Protein AF-A0A3D5QZ84-F1 (afdb_monomer)

Solvent-accessible surface area (backbone atoms only — not comparable to full-atom values): 8952 Å² total; per-residue (Å²): 126,78,74,54,69,52,50,57,98,54,28,56,63,54,51,15,47,42,41,62,77,47,54,49,53,37,82,84,25,48,63,51,54,49,54,58,55,67,47,47,63,45,38,53,55,27,50,75,31,89,92,36,26,69,57,26,51,40,32,50,48,17,46,51,39,45,54,52,45,54,54,50,35,67,56,32,58,76,78,48,43,64,30,46,62,70,33,23,50,59,48,49,51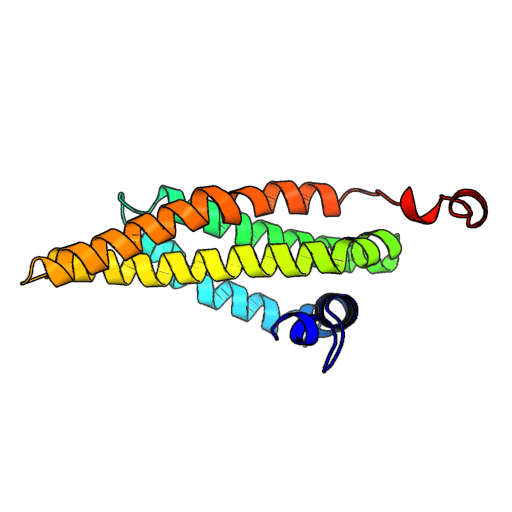,38,47,48,38,17,53,52,27,45,52,29,43,46,50,24,54,54,20,56,57,48,43,78,68,44,89,44,73,68,50,34,52,51,22,52,51,43,39,52,52,26,51,50,46,27,67,70,51,17,51,48,28,41,65,56,50,59,59,50,73,42,97,64,55,65,82,76,70,55,55,74,73,80,70,70,124

Foldseek 3Di:
DCPCVCPPPHHLLRVLCCCQVPVCCPPNNVVVVVLLVVLCVLLVLLCVPPLRVVLSVLLNLLSVLLVVLSVLQVVCCVPPVVLCSVCSSVSVQSNVLSVVLSVLSNLLSVLVVQCVVPPDPVSVVVSVVSNVVSVCSSVPPSNCSNVSSVVSSDSDDVVVVDDPVNPDD

Sequence (169 aa):
DQKINLIYEGTNGIQAMDLLGRKLGMKKGLYFMNLLGLTQAAVAEAKGNDSLKAEAAIVEGALNACAETAMAFAKMMKTTPFVPLIGAADFLNCLSDALVGWLHIWMANAAVKGLASAASDKDKAFYSGKIEGARFFINRIAGLVPAKLENLKKDEQSAMNISEEAFAV

pLDDT: mean 96.38, std 3.64, range [63.28, 98.88]

Structure (mmCIF, N/CA/C/O backbone):
data_AF-A0A3D5QZ84-F1
#
_entry.id   AF-A0A3D5QZ84-F1
#
loop_
_atom_site.group_PDB
_atom_site.id
_atom_site.type_symbol
_atom_site.label_atom_id
_atom_site.label_alt_id
_atom_site.label_comp_id
_atom_site.label_asym_id
_atom_site.label_entity_id
_atom_site.label_seq_id
_atom_site.pdbx_PDB_ins_code
_atom_site.Cartn_x
_atom_site.Cartn_y
_atom_site.Cartn_z
_atom_site.occupancy
_atom_site.B_iso_or_equiv
_atom_site.auth_seq_id
_atom_site.auth_comp_id
_atom_site.auth_asym_id
_atom_site.auth_atom_id
_atom_site.pdbx_PDB_model_num
ATOM 1 N N . ASP A 1 1 ? -18.864 13.041 -16.333 1.00 87.62 1 ASP A N 1
ATOM 2 C CA . ASP A 1 1 ? -18.250 14.012 -15.399 1.00 87.62 1 ASP A CA 1
ATOM 3 C C . ASP A 1 1 ? -16.874 13.582 -14.903 1.00 87.62 1 ASP A C 1
ATOM 5 O O . ASP A 1 1 ? -15.909 1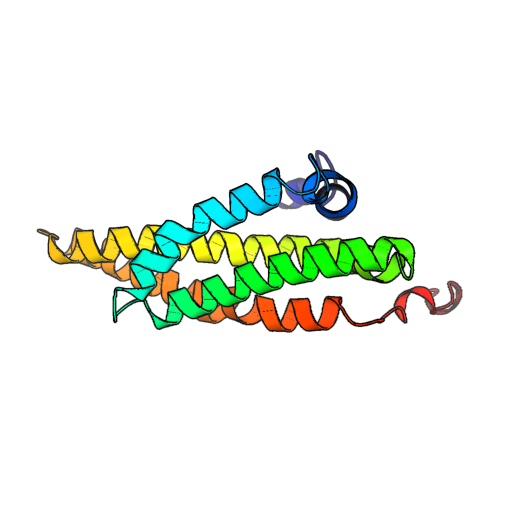4.234 -15.254 1.00 87.62 1 ASP A O 1
ATOM 9 N N . GLN A 1 2 ? -16.716 12.457 -14.191 1.00 94.25 2 GLN A N 1
ATOM 10 C CA . GLN A 1 2 ? -15.424 12.098 -13.559 1.00 94.25 2 GLN A CA 1
ATOM 11 C C . GLN A 1 2 ? -14.308 11.611 -14.511 1.00 94.25 2 GLN A C 1
ATOM 13 O O . GLN A 1 2 ? -13.156 11.502 -14.100 1.00 94.25 2 GLN A O 1
ATOM 18 N N . LYS A 1 3 ? -14.605 11.316 -15.787 1.00 91.50 3 LYS A N 1
ATOM 19 C CA . LYS A 1 3 ? -13.600 10.790 -16.734 1.00 91.50 3 LYS A CA 1
ATOM 20 C C . LYS A 1 3 ? -12.485 11.800 -17.039 1.00 91.50 3 LYS A C 1
ATOM 22 O O . LYS A 1 3 ? -11.356 11.384 -17.290 1.00 91.50 3 LYS A O 1
ATOM 27 N N . ILE A 1 4 ? -12.794 13.099 -16.987 1.00 94.25 4 ILE A N 1
ATOM 28 C CA . ILE A 1 4 ? -11.838 14.177 -17.273 1.00 94.25 4 ILE A CA 1
ATOM 29 C C . ILE A 1 4 ? -10.694 14.238 -16.250 1.00 94.25 4 ILE A C 1
ATOM 31 O O . ILE A 1 4 ? -9.581 14.611 -16.609 1.00 94.25 4 ILE A O 1
ATOM 35 N N . ASN A 1 5 ? -10.931 13.776 -15.015 1.00 93.31 5 ASN A N 1
ATOM 36 C CA . ASN A 1 5 ? -9.945 13.790 -13.929 1.00 93.31 5 ASN A CA 1
ATOM 37 C C . ASN A 1 5 ? -8.711 12.923 -14.217 1.00 93.31 5 ASN A C 1
ATOM 39 O O . ASN A 1 5 ? -7.690 13.090 -13.566 1.00 93.31 5 ASN A O 1
ATOM 43 N N . LEU A 1 6 ? -8.803 11.985 -15.167 1.00 92.81 6 LEU A N 1
ATOM 44 C CA . LEU A 1 6 ? -7.687 11.115 -15.555 1.00 92.81 6 LEU A CA 1
ATOM 45 C C . LEU A 1 6 ? -6.790 11.739 -16.641 1.00 92.81 6 LEU A C 1
ATOM 47 O O . LEU A 1 6 ? -5.812 11.117 -17.062 1.00 92.81 6 LEU A O 1
ATOM 51 N N . ILE A 1 7 ? -7.173 12.911 -17.161 1.00 92.94 7 ILE A N 1
ATOM 52 C CA . ILE A 1 7 ? -6.579 13.547 -18.346 1.00 92.94 7 ILE A CA 1
ATOM 53 C C . ILE A 1 7 ? -6.111 14.972 -18.026 1.00 92.94 7 ILE A C 1
ATOM 55 O O . ILE A 1 7 ? -4.995 15.345 -18.386 1.00 92.94 7 ILE A O 1
ATOM 59 N N . TYR A 1 8 ? -6.967 15.768 -17.382 1.00 90.00 8 TYR A N 1
ATOM 60 C CA . TYR A 1 8 ? -6.698 17.172 -17.070 1.00 90.00 8 TYR A CA 1
ATOM 61 C C . TYR A 1 8 ? -5.668 17.317 -15.927 1.00 90.00 8 TYR A C 1
ATOM 63 O O . TYR A 1 8 ? -5.597 16.455 -15.059 1.00 90.00 8 TYR A O 1
ATOM 71 N N . GLU A 1 9 ? -4.850 18.380 -15.946 1.00 92.12 9 GLU A N 1
ATOM 72 C CA . GLU A 1 9 ? -3.698 18.617 -15.035 1.00 92.12 9 GLU A CA 1
ATOM 73 C C . GLU A 1 9 ? -2.604 17.529 -15.045 1.00 92.12 9 GLU A C 1
ATOM 75 O O . GLU A 1 9 ? -1.822 17.378 -14.103 1.00 92.12 9 GLU A O 1
ATOM 80 N N . GLY A 1 10 ? -2.511 16.793 -16.153 1.00 90.50 10 GLY A N 1
ATOM 81 C CA . GLY A 1 10 ? -1.533 15.731 -16.364 1.00 90.50 10 GLY A CA 1
ATOM 82 C C . GLY A 1 10 ? -2.183 14.360 -16.261 1.00 90.50 10 GLY A C 1
ATOM 83 O O . GLY A 1 10 ? -2.763 14.004 -15.238 1.00 90.50 10 GLY A O 1
ATOM 84 N N . THR A 1 11 ? -2.052 13.578 -17.333 1.00 96.38 11 THR A N 1
ATOM 85 C CA . THR A 1 11 ? -2.660 12.249 -17.431 1.00 96.38 11 THR A CA 1
ATOM 86 C C . THR A 1 11 ? -2.128 11.307 -16.354 1.00 96.38 11 THR A C 1
ATOM 88 O O . THR A 1 11 ? -1.013 11.485 -15.861 1.00 96.38 11 THR A O 1
ATOM 91 N N . ASN A 1 12 ? -2.868 10.240 -16.047 1.00 94.00 12 ASN A N 1
ATOM 92 C CA . ASN A 1 12 ? -2.411 9.209 -15.104 1.00 94.00 12 ASN A CA 1
ATOM 93 C C . ASN A 1 12 ? -0.980 8.715 -15.386 1.00 94.00 12 ASN A C 1
ATOM 95 O O . ASN A 1 12 ? -0.212 8.495 -14.453 1.00 94.00 12 ASN A O 1
ATOM 99 N N . GLY A 1 13 ? -0.612 8.569 -16.664 1.00 95.19 13 GLY A N 1
ATOM 100 C CA . GLY A 1 13 ? 0.742 8.182 -17.061 1.00 95.19 13 GLY A CA 1
ATOM 101 C C . GLY A 1 13 ? 1.786 9.227 -16.664 1.00 95.19 13 GLY A C 1
ATOM 102 O O . GLY A 1 13 ? 2.807 8.878 -16.082 1.00 95.19 13 GLY A O 1
ATOM 103 N N . ILE A 1 14 ? 1.509 10.514 -16.896 1.00 96.75 14 ILE A N 1
ATOM 104 C CA . ILE A 1 14 ? 2.400 11.609 -16.484 1.00 96.75 14 ILE A CA 1
ATOM 105 C C . ILE A 1 14 ? 2.527 11.677 -14.959 1.00 96.75 14 ILE A C 1
ATOM 107 O O . ILE A 1 14 ? 3.640 11.823 -14.458 1.00 96.75 14 ILE A O 1
ATOM 111 N N . GLN A 1 15 ? 1.431 11.508 -14.214 1.00 97.69 15 GLN A N 1
ATOM 112 C CA . GLN A 1 15 ? 1.474 11.473 -12.745 1.00 97.69 15 GLN A CA 1
ATOM 113 C C . GLN A 1 15 ? 2.311 10.292 -12.227 1.00 97.69 15 GLN A C 1
ATOM 115 O O . GLN A 1 15 ? 3.114 10.445 -11.306 1.00 97.69 15 GLN A O 1
ATOM 120 N N . ALA A 1 16 ? 2.170 9.117 -12.845 1.00 97.81 16 ALA A N 1
ATOM 121 C CA . ALA A 1 16 ? 2.950 7.934 -12.502 1.00 97.81 16 ALA A CA 1
ATOM 122 C C . ALA A 1 16 ? 4.447 8.112 -12.805 1.00 97.81 16 ALA A C 1
ATOM 124 O O . ALA A 1 16 ? 5.293 7.794 -11.967 1.00 97.81 16 ALA A O 1
ATOM 125 N N . MET A 1 17 ? 4.775 8.683 -13.969 1.00 96.88 17 MET A N 1
ATOM 126 C CA . MET A 1 17 ? 6.150 9.040 -14.327 1.00 96.88 17 MET A CA 1
ATOM 127 C C . MET A 1 17 ? 6.736 10.076 -13.373 1.00 96.88 17 MET A C 1
ATOM 129 O O . MET A 1 17 ? 7.905 9.978 -13.006 1.00 96.88 17 MET A O 1
ATOM 133 N N . ASP A 1 18 ? 5.939 11.053 -12.940 1.00 97.50 18 ASP A N 1
ATOM 134 C CA . ASP A 1 18 ? 6.379 12.057 -11.980 1.00 97.50 18 ASP A CA 1
ATOM 135 C C . ASP A 1 18 ? 6.698 11.444 -10.612 1.00 97.50 18 ASP A C 1
ATOM 137 O O . ASP A 1 18 ? 7.745 11.730 -10.020 1.00 97.50 18 ASP A O 1
ATOM 141 N N . LEU A 1 19 ? 5.823 10.561 -10.118 1.00 97.56 19 LEU A N 1
ATOM 142 C CA . LEU A 1 19 ? 6.064 9.810 -8.889 1.00 97.56 19 LEU A CA 1
ATOM 143 C C . LEU A 1 19 ? 7.401 9.065 -8.976 1.00 97.56 19 LEU A C 1
ATOM 145 O O . LEU A 1 19 ? 8.272 9.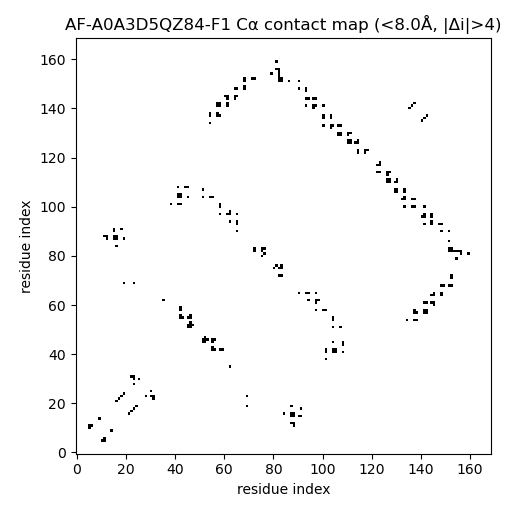266 -8.126 1.00 97.56 19 LEU A O 1
ATOM 149 N N . LEU A 1 20 ? 7.566 8.252 -10.021 1.00 95.94 20 LEU A N 1
ATOM 150 C CA . LEU A 1 20 ? 8.730 7.397 -10.217 1.00 95.94 20 LEU A CA 1
ATOM 151 C C . LEU A 1 20 ? 10.022 8.197 -10.434 1.00 95.94 20 LEU A C 1
ATOM 153 O O . LEU A 1 20 ? 11.004 8.012 -9.716 1.00 95.94 20 LEU A O 1
ATOM 157 N N . GLY A 1 21 ? 10.022 9.079 -11.433 1.00 93.12 21 GLY A N 1
ATOM 158 C CA . GLY A 1 21 ? 11.213 9.771 -11.920 1.00 93.12 21 GLY A CA 1
ATOM 159 C C . GLY A 1 21 ? 11.616 10.980 -11.081 1.00 93.12 21 GLY A C 1
ATOM 160 O O . GLY A 1 21 ? 12.785 11.367 -11.095 1.00 93.12 21 GLY A O 1
ATOM 161 N N . ARG A 1 22 ? 10.678 11.575 -10.330 1.00 95.25 22 ARG A N 1
ATOM 162 C CA . ARG A 1 22 ? 10.942 12.770 -9.520 1.00 95.25 22 ARG A CA 1
ATOM 163 C C . ARG A 1 22 ? 10.693 12.528 -8.039 1.00 95.25 22 ARG A C 1
ATOM 165 O O . ARG A 1 22 ? 11.629 12.695 -7.262 1.00 95.25 22 ARG A O 1
ATOM 172 N N . LYS A 1 23 ? 9.477 12.155 -7.621 1.00 97.38 23 LYS A N 1
ATOM 173 C CA . LYS A 1 23 ? 9.066 12.200 -6.199 1.00 97.38 23 LYS A CA 1
ATOM 174 C C . LYS A 1 23 ? 9.770 11.170 -5.319 1.00 97.38 23 LYS A C 1
ATOM 176 O O . LYS A 1 23 ? 10.247 11.545 -4.249 1.00 97.38 23 LYS A O 1
ATOM 181 N N . LEU A 1 24 ? 9.891 9.917 -5.765 1.00 96.62 24 LEU A N 1
ATOM 182 C CA . LEU A 1 24 ? 10.540 8.853 -4.983 1.00 96.62 24 LEU A CA 1
ATOM 183 C C . LEU A 1 24 ? 12.019 9.154 -4.694 1.00 96.62 24 LEU A C 1
ATOM 185 O O . LEU A 1 24 ? 12.519 8.815 -3.627 1.00 96.62 24 LEU A O 1
ATOM 189 N N . GLY A 1 25 ? 12.720 9.825 -5.613 1.00 95.19 25 GLY A N 1
ATOM 190 C CA . GLY A 1 25 ? 14.134 10.185 -5.456 1.00 95.19 25 GLY A CA 1
ATOM 191 C C . GLY A 1 25 ? 14.392 11.491 -4.692 1.00 95.19 25 GLY A C 1
ATOM 192 O O . GLY A 1 25 ? 15.543 11.783 -4.343 1.00 95.19 25 GLY A O 1
ATOM 193 N N . MET A 1 26 ? 13.359 12.299 -4.414 1.00 97.12 26 MET A N 1
ATOM 194 C CA . MET A 1 26 ? 13.531 13.618 -3.792 1.00 97.12 26 MET A CA 1
ATOM 195 C C . MET A 1 26 ? 14.233 13.514 -2.441 1.00 97.12 26 MET A C 1
ATOM 197 O O . MET A 1 26 ? 13.896 12.679 -1.604 1.00 97.12 26 MET A O 1
ATOM 201 N N . LYS A 1 27 ? 15.218 14.397 -2.220 1.00 97.12 27 LYS A N 1
ATOM 202 C CA . LYS A 1 27 ? 16.032 14.421 -0.992 1.00 97.12 27 LYS A CA 1
ATOM 203 C C . LYS A 1 27 ? 16.590 13.033 -0.638 1.00 97.12 27 LYS A C 1
ATOM 205 O O . LYS A 1 27 ? 16.592 12.647 0.525 1.00 97.12 27 LYS A O 1
ATOM 210 N N . LYS A 1 28 ? 17.067 12.292 -1.648 1.00 93.88 28 LYS A N 1
ATOM 211 C CA . LYS A 1 28 ? 17.600 10.925 -1.502 1.00 93.88 28 LYS A CA 1
ATOM 212 C C . LYS A 1 28 ? 16.573 9.947 -0.900 1.00 93.88 28 LYS A C 1
ATOM 214 O O . LYS A 1 28 ? 16.936 9.089 -0.106 1.00 93.88 28 LYS A O 1
ATOM 219 N N . GLY A 1 29 ? 15.294 10.106 -1.248 1.00 95.69 29 GLY A N 1
ATOM 220 C CA . GLY A 1 29 ? 14.195 9.253 -0.778 1.00 95.69 29 GLY A CA 1
ATOM 221 C C . GLY A 1 29 ? 13.610 9.626 0.583 1.00 95.69 29 GLY A C 1
ATOM 222 O O . GLY A 1 29 ? 12.663 8.980 1.029 1.00 95.69 29 GLY A O 1
ATOM 223 N N . LEU A 1 30 ? 14.113 10.684 1.232 1.00 97.25 30 LEU A N 1
ATOM 224 C CA . LEU A 1 30 ? 13.699 11.075 2.583 1.00 97.25 30 LEU A CA 1
ATOM 225 C C . LEU A 1 30 ? 12.179 11.226 2.727 1.00 97.25 30 LEU A C 1
ATOM 227 O O . LEU A 1 30 ? 11.605 10.739 3.692 1.00 97.25 30 LEU A O 1
ATOM 231 N N . TYR A 1 31 ? 11.513 11.885 1.777 1.00 97.62 31 TYR A N 1
ATOM 232 C CA . TYR A 1 31 ? 10.073 12.135 1.890 1.00 97.62 31 TYR A CA 1
ATOM 233 C C . TYR A 1 31 ? 9.242 10.859 1.804 1.00 97.62 31 TYR A C 1
ATOM 235 O O . TYR A 1 31 ? 8.291 10.700 2.565 1.00 97.62 31 TYR A O 1
ATOM 243 N N . PHE A 1 32 ? 9.623 9.938 0.921 1.00 97.44 32 PHE A N 1
ATOM 244 C CA . PHE A 1 32 ? 8.943 8.657 0.796 1.00 97.44 32 PHE A CA 1
ATOM 245 C C . PHE A 1 32 ? 9.158 7.790 2.043 1.00 97.44 32 PHE A C 1
ATOM 247 O O . PHE A 1 32 ? 8.199 7.252 2.589 1.00 97.44 32 PHE A O 1
ATOM 254 N N . MET A 1 33 ? 10.386 7.745 2.569 1.00 96.69 33 MET A N 1
ATOM 255 C CA . MET A 1 33 ? 10.673 7.031 3.818 1.00 96.69 33 MET A CA 1
ATOM 256 C C . MET A 1 33 ? 9.935 7.633 5.019 1.00 96.69 33 MET A C 1
ATOM 258 O O . MET A 1 33 ? 9.412 6.890 5.846 1.00 96.69 33 MET A O 1
ATOM 262 N N . ASN A 1 34 ? 9.825 8.963 5.095 1.00 98.00 34 ASN A N 1
ATOM 263 C CA . ASN A 1 34 ? 9.038 9.627 6.133 1.00 98.00 34 ASN A CA 1
ATOM 264 C C . ASN A 1 34 ? 7.552 9.269 6.033 1.00 98.00 34 ASN A C 1
ATOM 266 O O . ASN A 1 34 ? 6.937 8.991 7.059 1.00 98.00 34 ASN A O 1
ATOM 270 N N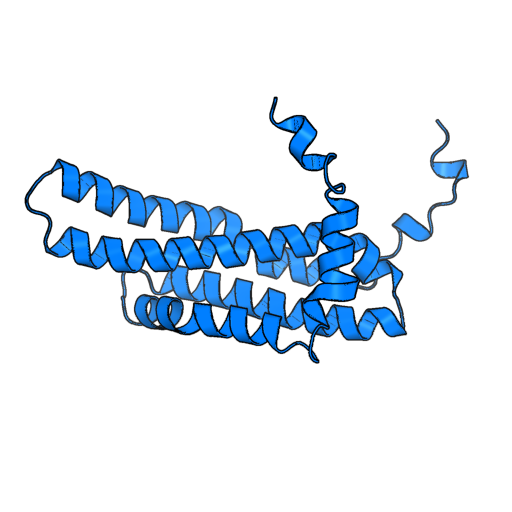 . LEU A 1 35 ? 6.982 9.234 4.821 1.00 97.75 35 LEU A N 1
ATOM 271 C CA . LEU A 1 35 ? 5.598 8.805 4.608 1.00 97.75 35 LEU A CA 1
ATOM 272 C C . LEU A 1 35 ? 5.374 7.382 5.129 1.00 97.75 35 LEU A C 1
ATOM 274 O O . LEU A 1 35 ? 4.426 7.158 5.875 1.00 97.75 35 LEU A O 1
ATOM 278 N N . LEU A 1 36 ? 6.262 6.440 4.799 1.00 97.69 36 LEU A N 1
ATOM 279 C CA . LEU A 1 36 ? 6.182 5.077 5.332 1.00 97.69 36 LEU A CA 1
ATOM 280 C C . LEU A 1 36 ? 6.312 5.059 6.862 1.00 97.69 36 LEU A C 1
ATOM 282 O O . LEU A 1 36 ? 5.571 4.343 7.529 1.00 97.69 36 LEU A O 1
ATOM 286 N N . GLY A 1 37 ? 7.175 5.901 7.433 1.00 97.94 37 GLY A N 1
ATOM 287 C CA . GLY A 1 37 ? 7.303 6.082 8.881 1.00 97.94 37 GLY A CA 1
ATOM 288 C C . GLY A 1 37 ? 6.004 6.522 9.567 1.00 97.94 37 GLY A C 1
ATOM 289 O O . GLY A 1 37 ? 5.665 5.996 10.625 1.00 97.94 37 GLY A O 1
ATOM 290 N N . LEU A 1 38 ? 5.225 7.416 8.944 1.00 97.38 38 LEU A N 1
ATOM 291 C CA . LEU A 1 38 ? 3.921 7.851 9.473 1.00 97.38 38 LEU A CA 1
ATOM 292 C C . LEU A 1 38 ? 2.926 6.691 9.614 1.00 97.38 38 LEU A C 1
ATOM 294 O O . LEU A 1 38 ? 2.038 6.739 10.465 1.00 97.38 38 LEU A O 1
ATOM 298 N N . THR A 1 39 ? 3.078 5.639 8.806 1.00 98.31 39 THR A N 1
ATOM 299 C CA . THR A 1 39 ? 2.168 4.488 8.844 1.00 98.31 39 THR A CA 1
ATOM 300 C C . THR A 1 39 ? 2.400 3.569 10.043 1.00 98.31 39 THR A C 1
ATOM 302 O O . THR A 1 39 ? 1.466 2.922 10.525 1.00 98.31 39 THR A O 1
ATOM 305 N N . GLN A 1 40 ? 3.631 3.547 10.567 1.00 97.44 40 GLN A N 1
ATOM 306 C CA . GLN A 1 40 ? 4.097 2.532 11.513 1.00 97.44 40 GLN A CA 1
ATOM 307 C C . GLN A 1 40 ? 3.315 2.544 12.825 1.00 97.44 40 GLN A C 1
ATOM 309 O O . GLN A 1 40 ? 2.987 1.481 13.342 1.00 97.44 40 GLN A O 1
ATOM 314 N N . ALA A 1 41 ? 2.974 3.726 13.345 1.00 97.81 41 ALA A N 1
ATOM 315 C CA . ALA A 1 41 ? 2.268 3.848 14.618 1.00 97.81 41 ALA A CA 1
ATOM 316 C C . ALA A 1 41 ? 0.884 3.176 14.578 1.00 97.81 41 ALA A C 1
ATOM 318 O O . ALA A 1 41 ? 0.554 2.384 15.459 1.00 97.81 41 ALA A O 1
ATOM 319 N N . ALA A 1 42 ? 0.098 3.436 13.527 1.00 98.19 42 ALA A N 1
ATOM 320 C CA . ALA A 1 42 ? -1.237 2.855 13.381 1.00 98.19 42 ALA A CA 1
ATOM 321 C C . ALA A 1 42 ? -1.178 1.337 13.133 1.00 98.19 42 ALA A C 1
ATOM 323 O O . ALA A 1 42 ? -1.973 0.584 13.697 1.00 98.19 42 ALA A O 1
ATOM 324 N N . VAL A 1 43 ? -0.217 0.880 12.324 1.00 98.62 43 VAL A N 1
ATOM 325 C CA . VAL A 1 43 ? 0.005 -0.552 12.066 1.00 98.62 43 VAL A CA 1
ATOM 326 C C . VAL A 1 43 ? 0.435 -1.280 13.342 1.00 98.62 43 VAL A C 1
ATOM 328 O O . VAL A 1 43 ? -0.103 -2.342 13.649 1.00 98.62 43 VAL A O 1
ATOM 331 N N . ALA A 1 44 ? 1.362 -0.712 14.116 1.00 98.50 44 ALA A N 1
ATOM 332 C CA . ALA A 1 44 ? 1.832 -1.296 15.370 1.00 98.50 44 ALA A CA 1
ATOM 333 C C . ALA A 1 44 ? 0.713 -1.395 16.416 1.00 98.50 44 ALA A C 1
ATOM 335 O O . ALA A 1 44 ? 0.569 -2.429 17.066 1.00 98.50 44 ALA A O 1
ATOM 336 N N . GLU A 1 45 ? -0.116 -0.356 16.536 1.00 98.31 45 GLU A N 1
ATOM 337 C CA . GLU A 1 45 ? -1.299 -0.380 17.395 1.00 98.31 45 GLU A CA 1
ATOM 338 C C . GLU A 1 45 ? -2.261 -1.511 16.997 1.00 98.31 45 GLU A C 1
ATOM 340 O O . GLU A 1 45 ? -2.676 -2.297 17.848 1.00 98.31 45 GLU A O 1
ATOM 345 N N . ALA A 1 46 ? -2.564 -1.643 15.702 1.00 98.31 46 ALA A N 1
ATOM 346 C CA . ALA A 1 46 ? -3.467 -2.678 15.205 1.00 98.31 46 ALA A CA 1
ATOM 347 C C . ALA A 1 46 ? -2.899 -4.094 15.390 1.00 98.31 46 ALA A C 1
ATOM 349 O O . ALA A 1 46 ? -3.641 -5.022 15.699 1.00 98.31 46 ALA A O 1
ATOM 350 N N . LYS A 1 47 ? -1.577 -4.269 15.279 1.00 97.88 47 LYS A N 1
ATOM 351 C CA . LYS A 1 47 ? -0.896 -5.538 15.588 1.00 97.88 47 LYS A CA 1
ATOM 352 C C . LYS A 1 47 ? -1.018 -5.958 17.050 1.00 97.88 47 LYS A C 1
ATOM 354 O O . LYS A 1 47 ? -0.997 -7.155 17.331 1.00 97.88 47 LYS A O 1
ATOM 359 N N . GLY A 1 48 ? -1.118 -4.992 17.963 1.00 96.75 48 GLY A N 1
ATOM 360 C CA . GLY A 1 48 ? -1.367 -5.231 19.385 1.00 96.75 48 GLY A CA 1
ATOM 361 C C . GLY A 1 48 ? -2.819 -5.596 19.706 1.00 96.75 48 GLY A C 1
ATOM 362 O O . GLY A 1 48 ? -3.122 -5.904 20.855 1.00 96.75 48 GLY A O 1
ATOM 363 N N . ASN A 1 49 ? -3.713 -5.562 18.715 1.00 94.06 49 ASN A N 1
ATOM 364 C CA . ASN A 1 49 ? -5.126 -5.869 18.862 1.00 94.06 49 ASN A CA 1
ATOM 365 C C . ASN A 1 49 ? -5.477 -7.157 18.106 1.00 94.06 49 ASN A C 1
ATOM 367 O O . ASN A 1 49 ? -5.464 -7.184 16.876 1.00 94.06 49 ASN A O 1
ATOM 371 N N . ASP A 1 50 ? -5.872 -8.206 18.829 1.00 94.62 50 ASP A N 1
ATOM 372 C CA . ASP A 1 50 ? -6.207 -9.509 18.236 1.00 94.62 50 ASP A CA 1
ATOM 373 C C . ASP A 1 50 ? -7.301 -9.436 17.155 1.00 94.62 50 ASP A C 1
ATOM 375 O O . ASP A 1 50 ? -7.315 -10.255 16.240 1.00 94.62 50 ASP A O 1
ATOM 379 N N . SER A 1 51 ? -8.179 -8.427 17.201 1.00 93.25 51 SER A N 1
ATOM 380 C CA . SER A 1 51 ? -9.257 -8.245 16.216 1.00 93.25 51 SER A CA 1
ATOM 381 C C . SER A 1 51 ? -8.806 -7.655 14.875 1.00 93.25 51 SER A C 1
ATOM 383 O O . SER A 1 51 ? -9.592 -7.700 13.924 1.00 93.25 51 SER A O 1
ATOM 385 N N . LEU A 1 52 ? -7.604 -7.065 14.815 1.00 97.88 52 LEU A N 1
ATOM 386 C CA . LEU A 1 52 ? -7.049 -6.370 13.639 1.00 97.88 52 LEU A CA 1
ATOM 387 C C . LEU A 1 52 ? -5.634 -6.837 13.261 1.00 97.88 52 LEU A C 1
ATOM 389 O O . LEU A 1 52 ? -5.072 -6.382 12.264 1.00 97.88 52 LEU A O 1
ATOM 393 N N . LYS A 1 53 ? -5.027 -7.726 14.054 1.00 98.38 53 LYS A N 1
ATOM 394 C CA . LYS A 1 53 ? -3.636 -8.159 13.888 1.00 98.38 53 LYS A CA 1
ATOM 395 C C . LYS A 1 53 ? -3.353 -8.761 12.510 1.00 98.38 53 LYS A C 1
ATOM 397 O O . LYS A 1 53 ? -2.276 -8.529 11.960 1.00 98.38 53 LYS A O 1
ATOM 402 N N . ALA A 1 54 ? -4.301 -9.518 11.957 1.00 98.38 54 ALA A N 1
ATOM 403 C CA . ALA A 1 54 ? -4.170 -10.122 10.634 1.00 98.38 54 ALA A CA 1
ATOM 404 C C . ALA A 1 54 ? -4.164 -9.052 9.531 1.00 98.38 54 ALA A C 1
ATOM 406 O O . ALA A 1 54 ? -3.251 -9.011 8.707 1.00 98.38 54 ALA A O 1
ATOM 407 N N . GLU A 1 55 ? -5.127 -8.131 9.564 1.00 98.75 55 GLU A N 1
ATOM 408 C CA . GLU A 1 55 ? -5.230 -7.018 8.622 1.00 98.75 55 GLU A CA 1
ATOM 409 C C . GLU A 1 55 ? -4.008 -6.092 8.703 1.00 98.75 55 GLU A C 1
ATOM 411 O O . GLU A 1 55 ? -3.482 -5.652 7.679 1.00 98.75 55 GLU A O 1
ATOM 416 N N . ALA A 1 56 ? -3.505 -5.835 9.913 1.00 98.69 56 ALA A N 1
ATOM 417 C CA . ALA A 1 56 ? -2.311 -5.025 10.122 1.00 98.69 56 ALA A CA 1
ATOM 418 C C . ALA A 1 56 ? -1.065 -5.654 9.479 1.00 98.69 56 ALA A C 1
ATOM 420 O O . ALA A 1 56 ? -0.262 -4.943 8.876 1.00 98.69 56 ALA A O 1
ATOM 421 N N . ALA A 1 57 ? -0.914 -6.981 9.563 1.00 98.69 57 ALA A N 1
ATOM 422 C CA . ALA A 1 57 ? 0.182 -7.697 8.912 1.00 98.69 57 ALA A CA 1
ATOM 423 C C . ALA A 1 57 ? 0.101 -7.612 7.377 1.00 98.69 57 ALA A C 1
ATOM 425 O O . ALA A 1 57 ? 1.125 -7.434 6.720 1.00 98.69 57 ALA A O 1
ATOM 426 N N . ILE A 1 58 ? -1.107 -7.678 6.807 1.00 98.81 58 ILE A N 1
ATOM 427 C CA . ILE A 1 58 ? -1.320 -7.535 5.358 1.00 98.81 58 ILE A CA 1
ATOM 428 C C . ILE A 1 58 ? -0.915 -6.136 4.885 1.00 98.81 58 ILE A C 1
ATOM 430 O O . ILE A 1 58 ? -0.164 -6.004 3.918 1.00 98.81 58 ILE A O 1
ATOM 434 N N . VAL A 1 59 ? -1.387 -5.092 5.571 1.00 98.88 59 VAL A N 1
ATOM 435 C CA . VAL A 1 59 ? -1.069 -3.701 5.214 1.00 98.88 59 VAL A CA 1
ATOM 436 C C . VAL A 1 59 ? 0.423 -3.422 5.360 1.00 98.88 59 VAL A C 1
ATOM 438 O O . VAL A 1 59 ? 1.012 -2.802 4.477 1.00 98.88 59 VAL A O 1
ATOM 441 N N . GLU A 1 60 ? 1.060 -3.914 6.424 1.00 98.81 60 GLU A N 1
ATOM 442 C CA . GLU A 1 60 ? 2.509 -3.787 6.581 1.00 98.81 60 GLU A CA 1
ATOM 443 C C . GLU A 1 60 ? 3.267 -4.465 5.433 1.00 98.81 60 GLU A C 1
ATOM 445 O O . GLU A 1 60 ? 4.169 -3.863 4.853 1.00 98.81 60 GLU A O 1
ATOM 450 N N . GLY A 1 61 ? 2.870 -5.685 5.058 1.00 98.75 61 GLY A N 1
ATOM 451 C CA . GLY A 1 61 ? 3.453 -6.394 3.921 1.00 98.75 61 GLY A CA 1
ATOM 452 C C . GLY A 1 61 ? 3.312 -5.618 2.609 1.00 98.75 61 GLY A C 1
ATOM 453 O O . GLY A 1 61 ? 4.275 -5.510 1.852 1.00 98.75 61 GLY A O 1
ATOM 454 N N . ALA A 1 62 ? 2.146 -5.017 2.359 1.00 98.88 62 ALA A N 1
ATOM 455 C CA . ALA A 1 62 ? 1.907 -4.178 1.184 1.00 98.88 62 ALA A CA 1
ATOM 456 C C . ALA A 1 62 ? 2.794 -2.919 1.165 1.00 98.88 62 ALA A C 1
ATOM 458 O O . ALA A 1 62 ? 3.383 -2.594 0.131 1.00 98.88 62 ALA A O 1
ATOM 459 N N . LEU A 1 63 ? 2.930 -2.229 2.302 1.00 98.81 63 LEU A N 1
ATOM 460 C CA . LEU A 1 63 ? 3.782 -1.041 2.438 1.00 98.81 63 LEU A CA 1
ATOM 461 C C . LEU A 1 63 ? 5.268 -1.380 2.253 1.00 98.81 63 LEU A C 1
ATOM 463 O O . LEU A 1 63 ? 5.976 -0.671 1.534 1.00 98.81 63 LEU A O 1
ATOM 467 N N . ASN A 1 64 ? 5.727 -2.488 2.839 1.00 98.69 64 ASN A N 1
ATOM 468 C CA . ASN A 1 64 ? 7.100 -2.969 2.681 1.00 98.69 64 ASN A CA 1
ATOM 469 C C . ASN A 1 64 ? 7.393 -3.346 1.224 1.00 98.69 64 ASN A C 1
ATOM 471 O O . ASN A 1 64 ? 8.400 -2.906 0.671 1.00 98.69 64 ASN A O 1
ATOM 475 N N . ALA A 1 65 ? 6.477 -4.056 0.558 1.00 98.75 65 ALA A N 1
ATOM 476 C CA . ALA A 1 65 ? 6.616 -4.393 -0.857 1.00 98.75 65 ALA A CA 1
ATOM 477 C C . ALA A 1 65 ? 6.704 -3.137 -1.748 1.00 98.75 65 ALA A C 1
ATOM 479 O O . ALA A 1 65 ? 7.483 -3.109 -2.708 1.00 98.75 65 ALA A O 1
ATOM 480 N N . CYS A 1 66 ? 5.959 -2.071 -1.422 1.00 98.69 66 CYS A N 1
ATOM 481 C CA . CYS A 1 66 ? 6.078 -0.780 -2.110 1.00 98.69 66 CYS A CA 1
ATOM 482 C C . CYS A 1 66 ? 7.471 -0.164 -1.915 1.00 98.69 66 CYS A C 1
ATOM 484 O O . CYS A 1 66 ? 8.069 0.319 -2.878 1.00 98.69 66 CYS A O 1
ATOM 486 N N . ALA A 1 67 ? 8.007 -0.203 -0.691 1.00 98.31 67 ALA A N 1
ATOM 487 C CA . ALA A 1 67 ? 9.342 0.307 -0.382 1.00 98.31 67 ALA A CA 1
ATOM 488 C C . ALA A 1 67 ? 10.438 -0.446 -1.148 1.00 98.31 67 ALA A C 1
ATOM 490 O O . ALA A 1 67 ? 11.301 0.161 -1.785 1.00 98.31 67 ALA A O 1
ATOM 491 N N . GLU A 1 68 ? 10.368 -1.775 -1.134 1.00 98.31 68 GLU A N 1
ATOM 492 C CA . GLU A 1 68 ? 11.287 -2.652 -1.855 1.00 98.31 68 GLU A CA 1
ATOM 493 C C . GLU A 1 68 ? 11.234 -2.423 -3.363 1.00 98.31 68 GLU A C 1
ATOM 495 O O . GLU A 1 68 ? 12.275 -2.321 -4.014 1.00 98.31 68 GLU A O 1
ATOM 500 N N . THR A 1 69 ? 10.031 -2.290 -3.924 1.00 98.44 69 THR A N 1
ATOM 501 C CA . THR A 1 69 ? 9.860 -2.066 -5.364 1.00 98.44 69 THR A CA 1
ATOM 502 C C . THR A 1 69 ? 10.362 -0.692 -5.783 1.00 98.44 69 THR A C 1
ATOM 504 O O . THR A 1 69 ? 11.033 -0.591 -6.806 1.00 98.44 69 THR A O 1
ATOM 507 N N . ALA A 1 70 ? 10.158 0.350 -4.970 1.00 97.75 70 ALA A N 1
ATOM 508 C CA . ALA A 1 70 ? 10.746 1.666 -5.222 1.00 97.75 70 ALA A CA 1
ATOM 509 C C . ALA A 1 70 ? 12.285 1.605 -5.288 1.00 97.75 70 ALA A C 1
ATOM 511 O O . ALA A 1 70 ? 12.897 2.189 -6.186 1.00 97.75 70 ALA A O 1
ATOM 512 N N . MET A 1 71 ? 12.923 0.858 -4.377 1.00 96.38 71 MET A N 1
ATOM 513 C CA . MET A 1 71 ? 14.376 0.648 -4.396 1.00 96.38 71 MET A CA 1
ATOM 514 C C . MET A 1 71 ? 14.833 -0.173 -5.609 1.00 96.38 71 MET A C 1
ATOM 516 O O . MET A 1 71 ? 15.831 0.173 -6.247 1.00 96.38 71 MET A O 1
ATOM 520 N N . ALA A 1 72 ? 14.102 -1.237 -5.953 1.00 96.88 72 ALA A N 1
ATOM 521 C CA . ALA A 1 72 ? 14.386 -2.061 -7.125 1.00 96.88 72 ALA A CA 1
ATOM 522 C C . ALA A 1 72 ? 14.300 -1.233 -8.413 1.00 96.88 72 ALA A C 1
ATOM 524 O O . ALA A 1 72 ? 15.245 -1.218 -9.201 1.00 96.88 72 ALA A O 1
ATOM 525 N N . PHE A 1 73 ? 13.230 -0.457 -8.577 1.00 96.94 73 PHE A N 1
ATOM 526 C CA . PHE A 1 73 ? 13.042 0.443 -9.709 1.00 96.94 73 PHE A CA 1
ATOM 527 C C . PHE A 1 73 ? 14.165 1.474 -9.811 1.00 96.94 73 PHE A C 1
ATOM 529 O O . PHE A 1 73 ? 14.730 1.646 -10.888 1.00 96.94 73 PHE A O 1
ATOM 536 N N . ALA A 1 74 ? 14.582 2.090 -8.701 1.00 94.81 74 ALA A N 1
ATOM 537 C CA . ALA A 1 74 ? 15.707 3.027 -8.703 1.00 94.81 74 ALA A CA 1
ATOM 538 C C . ALA A 1 74 ? 17.025 2.394 -9.200 1.00 94.81 74 ALA A C 1
ATOM 540 O O . ALA A 1 74 ? 17.844 3.073 -9.826 1.00 94.81 74 ALA A O 1
ATOM 541 N N . LYS A 1 75 ? 17.238 1.095 -8.948 1.00 94.62 75 LYS A N 1
ATOM 542 C CA . LYS A 1 75 ? 18.372 0.339 -9.501 1.00 94.62 75 LYS A CA 1
ATOM 543 C C . LYS A 1 75 ? 18.172 0.045 -10.991 1.00 94.62 75 LYS A C 1
ATOM 545 O O . LYS A 1 75 ? 19.087 0.294 -11.773 1.00 94.62 75 LYS A O 1
ATOM 550 N N . MET A 1 76 ? 16.990 -0.439 -11.377 1.00 95.38 76 MET A N 1
ATOM 551 C CA . MET A 1 76 ? 16.659 -0.823 -12.757 1.00 95.38 76 MET A CA 1
ATOM 552 C C . MET A 1 76 ? 16.668 0.363 -13.719 1.00 95.38 76 MET A C 1
ATOM 554 O O . MET A 1 76 ? 17.094 0.203 -14.855 1.00 95.38 76 MET A O 1
ATOM 558 N N . MET A 1 77 ? 16.339 1.573 -13.259 1.00 93.81 77 MET A N 1
ATOM 559 C CA . MET A 1 77 ? 16.459 2.799 -14.061 1.00 93.81 77 MET A CA 1
ATOM 560 C C . MET A 1 77 ? 17.863 3.009 -14.662 1.00 93.81 77 MET A C 1
ATOM 562 O O . MET A 1 77 ? 17.997 3.734 -15.642 1.00 93.81 77 MET A O 1
ATOM 566 N N . LYS A 1 78 ? 18.913 2.389 -14.099 1.00 91.88 78 LYS A N 1
ATOM 567 C CA . LYS A 1 78 ? 20.292 2.476 -14.610 1.00 91.88 78 LYS A CA 1
ATOM 568 C C . LYS A 1 78 ? 20.651 1.396 -15.634 1.00 91.88 78 LYS A C 1
ATOM 570 O O . LYS A 1 78 ? 21.634 1.569 -16.345 1.00 91.88 78 LYS A O 1
ATOM 575 N N . THR A 1 79 ? 19.925 0.279 -15.664 1.00 93.25 79 THR A N 1
ATOM 576 C CA . THR A 1 79 ? 20.293 -0.922 -16.441 1.00 93.25 79 THR A CA 1
ATOM 577 C C . THR A 1 79 ? 19.209 -1.354 -17.421 1.00 93.25 79 THR A C 1
ATOM 579 O O . THR A 1 79 ? 19.512 -1.674 -18.561 1.00 93.25 79 THR A O 1
ATOM 582 N N . THR A 1 80 ? 17.952 -1.349 -16.988 1.00 93.50 80 THR A N 1
ATOM 583 C CA . THR A 1 80 ? 16.769 -1.793 -17.734 1.00 93.50 80 THR A CA 1
ATOM 584 C C . THR A 1 80 ? 15.629 -0.791 -17.515 1.00 93.50 80 THR A C 1
ATOM 586 O O . THR A 1 80 ? 14.624 -1.118 -16.887 1.00 93.50 80 THR A O 1
ATOM 589 N N . PRO A 1 81 ? 15.774 0.465 -17.987 1.00 94.12 81 PRO A N 1
ATOM 590 C CA . PRO A 1 81 ? 14.859 1.553 -17.640 1.00 94.12 81 PRO A CA 1
ATOM 591 C C . PRO A 1 81 ? 13.427 1.338 -18.139 1.00 94.12 81 PRO A C 1
ATOM 593 O O . PRO A 1 81 ? 12.501 1.859 -17.529 1.00 94.12 81 PRO A O 1
ATOM 596 N N . PHE A 1 82 ? 13.208 0.555 -19.199 1.00 94.44 82 PHE A N 1
ATOM 597 C CA . PHE A 1 82 ? 11.857 0.302 -19.702 1.00 94.44 82 PHE A CA 1
ATOM 598 C C . PHE A 1 82 ? 10.980 -0.471 -18.717 1.00 94.44 82 PHE A C 1
ATOM 600 O O . PHE A 1 82 ? 9.794 -0.175 -18.634 1.00 94.44 82 PHE A O 1
ATOM 607 N N . VAL A 1 83 ? 11.541 -1.378 -17.912 1.00 95.44 83 VAL A N 1
ATOM 608 C CA . VAL A 1 83 ? 10.764 -2.143 -16.921 1.00 95.44 83 VAL A CA 1
ATOM 609 C C . VAL A 1 83 ? 10.050 -1.228 -15.909 1.00 95.44 83 VAL A C 1
ATOM 611 O O . VAL A 1 83 ? 8.819 -1.259 -15.847 1.00 95.44 83 VAL A O 1
ATOM 614 N N . PRO A 1 84 ? 10.749 -0.363 -15.143 1.00 96.19 84 PRO A N 1
ATOM 615 C CA . PRO A 1 84 ? 10.082 0.542 -14.214 1.00 96.19 84 PRO A CA 1
ATOM 616 C C . PRO A 1 84 ? 9.213 1.590 -14.927 1.00 96.19 84 PRO A C 1
ATOM 618 O O . PRO A 1 84 ? 8.198 1.996 -14.368 1.00 96.19 84 PRO A O 1
ATOM 621 N N . LEU A 1 85 ? 9.556 2.008 -16.155 1.00 95.00 85 LEU A N 1
ATOM 622 C CA . LEU A 1 85 ? 8.730 2.944 -16.930 1.00 95.00 85 LEU A CA 1
ATOM 623 C C . LEU A 1 85 ? 7.388 2.319 -17.350 1.00 95.00 85 LEU A C 1
ATOM 625 O O . LEU A 1 85 ? 6.347 2.952 -17.204 1.00 95.00 85 LEU A O 1
ATOM 629 N N . ILE A 1 86 ? 7.374 1.069 -17.809 1.00 94.56 86 ILE A N 1
ATOM 630 C CA . ILE A 1 86 ? 6.130 0.354 -18.136 1.00 94.56 86 ILE A CA 1
ATOM 631 C C . ILE A 1 86 ? 5.305 0.133 -16.862 1.00 94.56 86 ILE A C 1
ATOM 633 O O . ILE A 1 86 ? 4.102 0.386 -16.846 1.00 94.56 86 ILE A O 1
ATOM 637 N N . GLY A 1 87 ? 5.959 -0.262 -15.766 1.00 96.25 87 GLY A N 1
ATOM 638 C CA . GLY A 1 87 ? 5.302 -0.558 -14.491 1.00 96.25 87 GLY A CA 1
ATOM 639 C C . GLY A 1 87 ? 4.908 0.655 -13.640 1.00 96.25 87 GLY A C 1
ATOM 640 O O . GLY A 1 87 ? 4.360 0.471 -12.553 1.00 96.25 87 GLY A O 1
ATOM 641 N N . ALA A 1 88 ? 5.180 1.896 -14.056 1.00 97.06 88 ALA A N 1
ATOM 642 C CA . ALA A 1 88 ? 5.011 3.055 -13.174 1.00 97.06 88 ALA A CA 1
ATOM 643 C C . ALA A 1 88 ? 3.553 3.301 -12.760 1.00 97.06 88 ALA A C 1
ATOM 645 O O . ALA A 1 88 ? 3.289 3.643 -11.606 1.00 97.06 88 ALA A O 1
ATOM 646 N N . ALA A 1 89 ? 2.603 3.141 -13.688 1.00 97.62 89 ALA A N 1
ATOM 647 C CA . ALA A 1 89 ? 1.183 3.325 -13.393 1.00 97.62 89 ALA A CA 1
ATOM 648 C C . ALA A 1 89 ? 0.666 2.235 -12.441 1.00 97.62 89 ALA A C 1
ATOM 650 O O . ALA A 1 89 ? -0.075 2.530 -11.502 1.00 97.62 89 ALA A O 1
ATOM 651 N N . ASP A 1 90 ? 1.111 0.992 -12.629 1.00 97.88 90 ASP A N 1
ATOM 652 C CA . ASP A 1 90 ? 0.784 -0.116 -11.732 1.00 97.88 90 ASP A CA 1
ATOM 653 C C . ASP A 1 90 ? 1.386 0.087 -10.343 1.00 97.88 90 ASP A C 1
ATOM 655 O O . ASP A 1 90 ? 0.706 -0.130 -9.338 1.00 97.88 90 ASP A O 1
ATOM 659 N N . PHE A 1 91 ? 2.630 0.569 -10.271 1.00 98.50 91 PHE A N 1
ATOM 660 C CA . PHE A 1 91 ? 3.273 0.926 -9.012 1.00 98.50 91 PHE A CA 1
ATOM 661 C C . 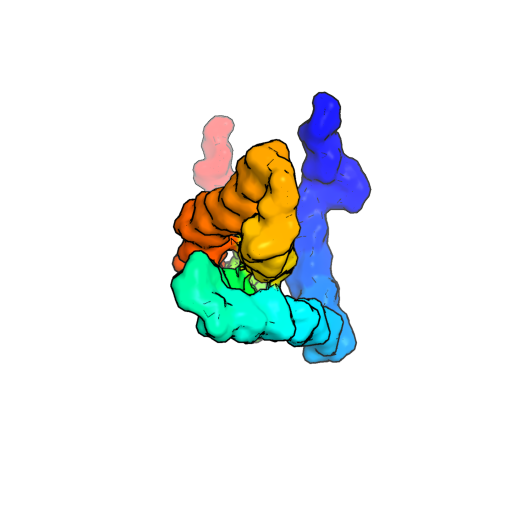PHE A 1 91 ? 2.521 2.049 -8.286 1.00 98.50 91 PHE A C 1
ATOM 663 O O . PHE A 1 91 ? 2.260 1.923 -7.091 1.00 98.50 91 PHE A O 1
ATOM 670 N N . LEU A 1 92 ? 2.120 3.116 -8.993 1.00 98.50 92 LEU A N 1
ATOM 671 C CA . LEU A 1 92 ? 1.310 4.204 -8.429 1.00 98.50 92 LEU A CA 1
ATOM 672 C C . LEU A 1 92 ? 0.010 3.666 -7.808 1.00 98.50 92 LEU A C 1
ATOM 674 O O . LEU A 1 92 ? -0.327 4.027 -6.679 1.00 98.50 92 LEU A O 1
ATOM 678 N N . ASN A 1 93 ? -0.694 2.775 -8.511 1.00 98.50 93 ASN A N 1
ATOM 679 C CA . ASN A 1 93 ? -1.920 2.155 -8.004 1.00 98.50 93 ASN A CA 1
ATOM 680 C C . ASN A 1 93 ? -1.652 1.240 -6.800 1.00 98.50 93 ASN A C 1
ATOM 682 O O . ASN A 1 93 ? -2.373 1.308 -5.811 1.00 98.50 93 ASN A O 1
ATOM 686 N N . CYS A 1 94 ? -0.596 0.426 -6.840 1.00 98.81 94 CYS A N 1
ATOM 687 C CA . CYS A 1 94 ? -0.219 -0.435 -5.717 1.00 98.81 94 CYS A CA 1
ATOM 688 C C . CYS A 1 94 ? 0.143 0.371 -4.462 1.00 98.81 94 CYS A C 1
ATOM 690 O O . CYS A 1 94 ? -0.273 0.016 -3.358 1.00 98.81 94 CYS A O 1
ATOM 692 N N . LEU A 1 95 ? 0.875 1.477 -4.626 1.00 98.75 95 LEU A N 1
ATOM 693 C CA . LEU A 1 95 ? 1.188 2.392 -3.532 1.00 98.75 95 LEU A CA 1
ATOM 694 C C . LEU A 1 95 ? -0.085 3.033 -2.965 1.00 98.75 95 LEU A C 1
ATOM 696 O O . LEU A 1 95 ? -0.230 3.126 -1.748 1.00 98.75 95 LEU A O 1
ATOM 700 N N . SER A 1 96 ? -1.017 3.435 -3.833 1.00 98.50 96 SER A N 1
ATOM 701 C CA . SER A 1 96 ? -2.334 3.938 -3.430 1.00 98.50 96 SER A CA 1
ATOM 702 C C . SER A 1 96 ? -3.092 2.909 -2.585 1.00 98.50 96 SER A C 1
ATOM 704 O O . SER A 1 96 ? -3.496 3.216 -1.465 1.00 98.50 96 SER A O 1
ATOM 706 N N . ASP A 1 97 ? -3.210 1.669 -3.067 1.00 98.88 97 ASP A N 1
ATOM 707 C CA . ASP A 1 97 ? -3.899 0.579 -2.367 1.00 98.88 97 ASP A CA 1
ATOM 708 C C . ASP A 1 97 ? -3.274 0.304 -0.986 1.00 98.88 97 ASP A C 1
ATOM 710 O O . ASP A 1 97 ? -3.992 0.138 0.003 1.00 98.88 97 ASP A O 1
ATOM 714 N N . ALA A 1 98 ? -1.940 0.313 -0.886 1.00 98.81 98 ALA A N 1
ATOM 715 C CA . ALA A 1 98 ? -1.234 0.136 0.384 1.00 98.81 98 ALA A CA 1
ATOM 716 C C . ALA A 1 98 ? -1.502 1.292 1.368 1.00 98.81 98 ALA A C 1
ATOM 718 O O . ALA A 1 98 ? -1.803 1.056 2.542 1.00 98.81 98 ALA A O 1
ATOM 719 N N . LEU A 1 99 ? -1.446 2.543 0.897 1.00 98.81 99 LEU A N 1
ATOM 720 C CA . LEU A 1 99 ? -1.705 3.728 1.721 1.00 98.81 99 LEU A CA 1
ATOM 721 C C . LEU A 1 99 ? -3.174 3.820 2.159 1.00 98.81 99 LEU A C 1
ATOM 723 O O . LEU A 1 99 ? -3.450 4.156 3.309 1.00 98.81 99 LEU A O 1
ATOM 727 N N . VAL A 1 100 ? -4.124 3.478 1.287 1.00 98.81 100 VAL A N 1
ATOM 728 C CA . VAL A 1 100 ? -5.549 3.408 1.648 1.00 98.81 100 VAL A CA 1
ATOM 729 C C . VAL A 1 100 ? -5.796 2.268 2.641 1.00 98.81 100 VAL A C 1
ATOM 731 O O . VAL A 1 100 ? -6.558 2.447 3.591 1.00 98.81 100 VAL A O 1
ATOM 734 N N . GLY A 1 101 ? -5.090 1.138 2.509 1.00 98.81 101 GLY A N 1
ATOM 735 C CA . GLY A 1 101 ? -5.071 0.075 3.517 1.00 98.81 101 GLY A CA 1
ATOM 736 C C . GLY A 1 101 ? -4.623 0.582 4.893 1.00 98.81 101 GLY A C 1
ATOM 737 O O . GLY A 1 101 ? -5.276 0.306 5.900 1.00 98.81 101 GLY A O 1
ATOM 738 N N . TRP A 1 102 ? -3.574 1.407 4.943 1.00 98.75 102 TRP A N 1
ATOM 739 C CA . TRP A 1 102 ? -3.151 2.080 6.176 1.00 98.75 102 TRP A CA 1
ATOM 740 C C . TRP A 1 102 ? -4.225 3.020 6.743 1.00 98.75 102 TRP A C 1
ATOM 742 O O . TRP A 1 102 ? -4.500 2.971 7.943 1.00 98.75 102 TRP A O 1
ATOM 752 N N . LEU A 1 103 ? -4.885 3.832 5.912 1.00 98.81 103 LEU A N 1
ATOM 753 C CA . LEU A 1 103 ? -5.980 4.69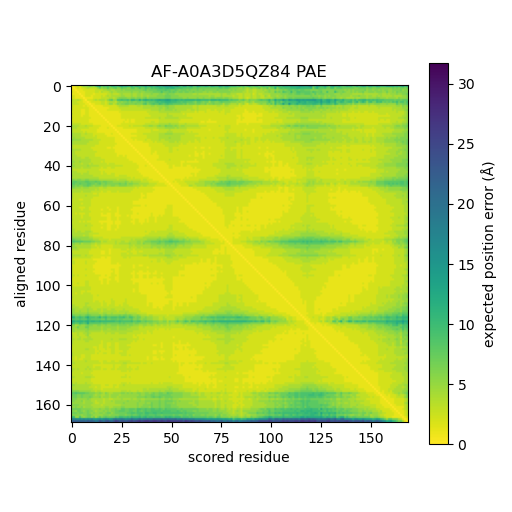5 6.375 1.00 98.81 103 LEU A CA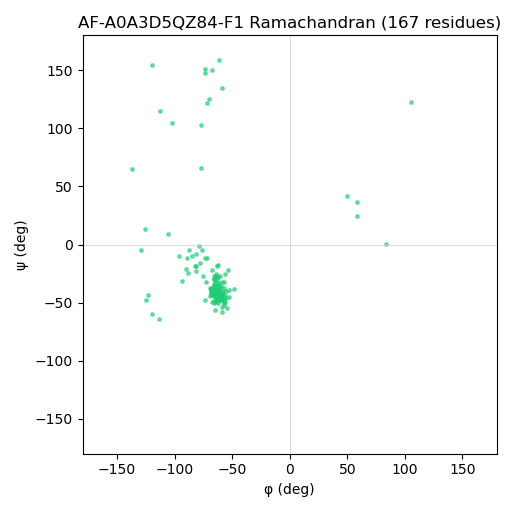 1
ATOM 754 C C . LEU A 1 103 ? -7.157 3.880 6.935 1.00 98.81 103 LEU A C 1
ATOM 756 O O . LEU A 1 103 ? -7.780 4.289 7.917 1.00 98.81 103 LEU A O 1
ATOM 760 N N . HIS A 1 104 ? -7.438 2.706 6.363 1.00 98.81 104 HIS A N 1
ATOM 761 C CA . HIS A 1 104 ? -8.412 1.766 6.912 1.00 98.81 104 HIS A CA 1
ATOM 762 C C . HIS A 1 104 ? -7.995 1.222 8.278 1.00 98.81 104 HIS A C 1
ATOM 764 O O . HIS A 1 104 ? -8.833 1.200 9.177 1.00 98.81 104 HIS A O 1
ATOM 770 N N . ILE A 1 105 ? -6.724 0.859 8.469 1.00 98.75 105 ILE A N 1
ATOM 771 C CA . ILE A 1 105 ? -6.189 0.474 9.785 1.00 98.75 105 ILE A CA 1
ATOM 772 C C . ILE A 1 105 ? -6.342 1.613 10.796 1.00 98.75 105 ILE A C 1
ATOM 774 O O . ILE A 1 105 ? -6.829 1.396 11.904 1.00 98.75 105 ILE A O 1
ATOM 778 N N . TRP A 1 106 ? -5.993 2.840 10.407 1.00 98.50 106 TRP A N 1
ATOM 779 C CA . TRP A 1 106 ? -6.111 4.008 11.277 1.00 98.50 106 TRP A CA 1
ATOM 780 C C . TRP A 1 106 ? -7.559 4.249 11.729 1.00 98.50 106 TRP A C 1
ATOM 782 O O . TRP A 1 106 ? -7.825 4.418 12.922 1.00 98.50 106 TRP A O 1
ATOM 792 N N . MET A 1 107 ? -8.516 4.178 10.798 1.00 98.62 107 MET A N 1
ATOM 793 C CA . MET A 1 107 ? -9.942 4.264 11.121 1.00 98.62 107 MET A CA 1
ATOM 794 C C . MET A 1 107 ? -10.434 3.072 11.951 1.00 98.62 107 MET A C 1
ATOM 796 O O . MET A 1 107 ? -11.258 3.263 12.843 1.00 98.62 107 MET A O 1
ATOM 800 N N . ALA A 1 108 ? -9.956 1.855 11.680 1.00 98.56 108 ALA A N 1
ATOM 801 C CA . ALA A 1 108 ? -10.363 0.650 12.397 1.00 98.56 108 ALA A CA 1
ATOM 802 C C . ALA A 1 108 ? -9.902 0.672 13.860 1.00 98.56 108 ALA A C 1
ATOM 804 O O . ALA A 1 108 ? -10.695 0.344 14.739 1.00 98.56 108 ALA A O 1
ATOM 805 N N . ASN A 1 109 ? -8.685 1.146 14.147 1.00 98.44 109 ASN A N 1
ATOM 806 C CA . ASN A 1 109 ? -8.217 1.348 15.523 1.00 98.44 109 ASN A CA 1
ATOM 807 C C . ASN A 1 109 ? -9.141 2.296 16.298 1.00 98.44 109 ASN A C 1
ATOM 809 O O . ASN A 1 109 ? -9.556 1.995 17.420 1.00 98.44 109 ASN A O 1
ATOM 813 N N . ALA A 1 110 ? -9.511 3.427 15.687 1.00 98.19 110 ALA A N 1
ATOM 814 C CA . ALA A 1 110 ? -10.461 4.362 16.283 1.00 98.19 110 ALA A CA 1
ATOM 815 C C . ALA A 1 110 ? -11.853 3.729 16.459 1.00 98.19 110 ALA A C 1
ATOM 817 O O . ALA A 1 110 ? -12.495 3.928 17.490 1.00 98.19 110 ALA A O 1
ATOM 818 N N . ALA A 1 111 ? -12.302 2.931 15.487 1.00 98.25 111 ALA A N 1
ATOM 819 C CA . ALA A 1 111 ? -13.598 2.268 15.529 1.00 98.25 111 ALA A CA 1
ATOM 820 C C . ALA A 1 111 ? -13.681 1.185 16.609 1.00 98.25 111 ALA A C 1
ATOM 822 O O . ALA A 1 111 ? -14.700 1.102 17.285 1.00 98.25 111 ALA A O 1
ATOM 823 N N . VAL A 1 112 ? -12.621 0.405 16.838 1.00 97.81 112 VAL A N 1
ATOM 824 C CA . VAL A 1 112 ? -12.601 -0.588 17.924 1.00 97.81 112 VAL A CA 1
ATOM 825 C C . VAL A 1 112 ? -12.745 0.093 19.286 1.00 97.81 112 VAL A C 1
ATOM 827 O O . VAL A 1 112 ? -13.553 -0.342 20.107 1.00 97.81 112 VAL A O 1
ATOM 830 N N . LYS A 1 113 ? -12.025 1.198 19.515 1.00 96.81 113 LYS A N 1
ATOM 831 C CA . LYS A 1 113 ? -12.156 1.987 20.752 1.00 96.81 113 LYS A CA 1
ATOM 832 C C . LYS A 1 113 ? -13.557 2.580 20.893 1.00 96.81 113 LYS A C 1
ATOM 834 O O . LYS A 1 113 ? -14.159 2.473 21.954 1.00 96.81 113 LYS A O 1
ATOM 839 N N . GLY A 1 114 ? -14.080 3.163 19.814 1.00 97.31 114 GLY A N 1
ATOM 840 C CA . GLY A 1 114 ? -15.414 3.759 19.792 1.00 97.31 114 GLY A CA 1
ATOM 841 C C . GLY A 1 114 ? -16.527 2.743 20.045 1.00 97.31 114 GLY A C 1
ATOM 842 O O . GLY A 1 114 ? -17.473 3.043 20.770 1.00 97.31 114 GLY A O 1
ATOM 843 N N . LEU A 1 115 ? -16.390 1.524 19.515 1.00 96.81 115 LEU A N 1
ATOM 844 C CA . LEU A 1 115 ? -17.351 0.442 19.713 1.00 96.81 115 LEU A CA 1
ATOM 845 C C . LEU A 1 115 ? -17.429 0.009 21.181 1.00 96.81 115 LEU A C 1
ATOM 847 O O . LEU A 1 115 ? -18.525 -0.228 21.682 1.00 96.81 115 LEU A O 1
ATOM 851 N N . ALA A 1 116 ? -16.292 -0.040 21.883 1.00 94.38 116 ALA A N 1
ATOM 852 C CA . ALA A 1 116 ? -16.245 -0.380 23.306 1.00 94.38 116 ALA A CA 1
ATOM 853 C C . ALA A 1 116 ? -16.984 0.639 24.196 1.00 94.38 116 ALA A C 1
ATOM 855 O O . ALA A 1 116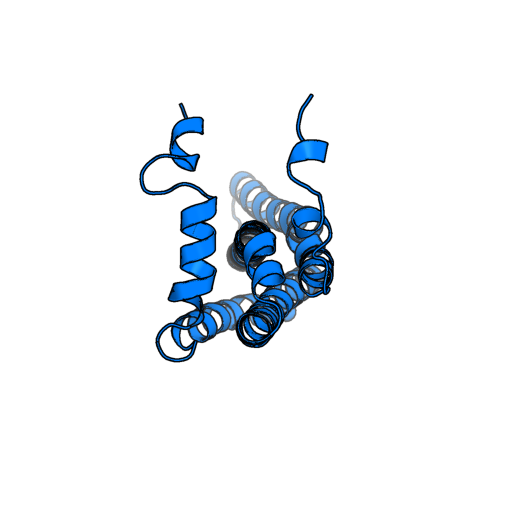 ? -17.485 0.277 25.258 1.00 94.38 116 ALA A O 1
ATOM 856 N N . SER A 1 117 ? -17.075 1.900 23.760 1.00 95.44 117 SER A N 1
ATOM 857 C CA . SER A 1 117 ? -17.754 2.987 24.480 1.00 95.44 117 SER A CA 1
ATOM 858 C C . SER A 1 117 ? -19.104 3.394 23.874 1.00 95.44 117 SER A C 1
ATOM 860 O O . SER A 1 117 ? -19.658 4.426 24.253 1.00 95.44 117 SER A O 1
ATOM 862 N N . ALA A 1 118 ? -19.628 2.646 22.900 1.00 95.88 118 ALA A N 1
ATOM 863 C CA . ALA A 1 118 ? -20.798 3.063 22.132 1.00 95.88 118 ALA A CA 1
ATOM 864 C C . ALA A 1 118 ? -22.095 3.004 22.961 1.00 95.88 118 ALA A C 1
ATOM 866 O O . ALA A 1 118 ? -22.501 1.942 23.437 1.00 95.88 118 ALA A O 1
ATOM 867 N N . ALA A 1 119 ? -22.778 4.148 23.079 1.00 94.81 119 ALA A N 1
ATOM 868 C CA . ALA A 1 119 ? -23.999 4.292 23.877 1.00 94.81 119 ALA A CA 1
ATOM 869 C C . ALA A 1 119 ? -25.289 3.973 23.100 1.00 94.81 119 ALA A C 1
ATOM 871 O O . ALA A 1 119 ? -26.292 3.606 23.708 1.00 94.81 119 ALA A O 1
ATOM 872 N N . SER A 1 120 ? -25.273 4.102 21.768 1.00 97.75 120 SER A N 1
ATOM 873 C CA . SER A 1 120 ? -26.440 3.870 20.910 1.00 97.75 120 SER A CA 1
ATOM 874 C C . SER A 1 120 ? -26.204 2.752 19.896 1.00 97.75 120 SER A C 1
ATOM 876 O O . SER A 1 120 ? -25.075 2.497 19.472 1.00 97.75 120 SER A O 1
ATOM 878 N N . ASP A 1 121 ? -27.282 2.105 19.449 1.00 97.75 121 ASP A N 1
ATOM 879 C CA . ASP A 1 121 ? -27.196 1.070 18.410 1.00 97.75 121 ASP A CA 1
ATOM 880 C C . ASP A 1 121 ? -26.746 1.637 17.059 1.00 97.75 121 ASP A C 1
ATOM 882 O O . ASP A 1 121 ? -26.077 0.954 16.284 1.00 97.75 121 ASP A O 1
ATOM 886 N N . LYS A 1 122 ? -27.028 2.921 16.806 1.00 97.94 122 LYS A N 1
ATOM 887 C CA . LYS A 1 122 ? -26.519 3.642 15.637 1.00 97.94 122 LYS A CA 1
ATOM 888 C C . LYS A 1 122 ? -24.992 3.759 15.670 1.00 97.94 122 LYS A C 1
ATOM 890 O O . LYS A 1 122 ? -24.349 3.511 14.652 1.00 97.94 122 LYS A O 1
ATOM 895 N N . ASP A 1 123 ? -24.415 4.104 16.821 1.00 97.75 123 ASP A N 1
ATOM 896 C CA . ASP A 1 123 ? -22.959 4.229 16.967 1.00 97.75 123 ASP A CA 1
ATOM 897 C C . ASP A 1 123 ? -22.277 2.866 16.855 1.00 97.75 123 ASP A C 1
ATOM 899 O O . ASP A 1 123 ? -21.277 2.730 16.149 1.00 97.75 123 ASP A O 1
ATOM 903 N N . LYS A 1 124 ? -22.864 1.829 17.471 1.00 98.38 124 LYS A N 1
ATOM 904 C CA . LYS A 1 124 ? -22.389 0.447 17.318 1.00 98.38 124 LYS A CA 1
ATOM 905 C C . LYS A 1 124 ? -22.368 0.034 15.846 1.00 98.38 124 LYS A C 1
ATOM 907 O O . LYS A 1 124 ? -21.335 -0.419 15.362 1.00 98.38 124 LYS A O 1
ATOM 912 N N . ALA A 1 125 ? -23.464 0.257 15.114 1.00 98.44 125 ALA A N 1
ATOM 913 C CA . ALA A 1 125 ? -23.549 -0.064 13.690 1.00 98.44 125 ALA A CA 1
ATOM 914 C C . ALA A 1 125 ? -22.504 0.695 12.853 1.00 98.44 125 ALA A C 1
ATOM 916 O O . ALA A 1 125 ? -21.874 0.108 11.972 1.00 98.44 125 ALA A O 1
ATOM 917 N N . PHE A 1 126 ? -22.272 1.978 13.147 1.00 98.38 126 PHE A N 1
ATOM 918 C CA . PHE A 1 126 ? -21.251 2.775 12.467 1.00 98.38 126 PHE A CA 1
ATOM 919 C C . PHE A 1 126 ? -19.838 2.218 12.688 1.00 98.38 126 PHE A C 1
ATOM 921 O O . PHE A 1 126 ? -19.102 2.005 11.720 1.00 98.38 126 PHE A O 1
ATOM 928 N N . TYR A 1 127 ? -19.453 1.955 13.940 1.00 98.62 127 TYR A N 1
ATOM 929 C CA . TYR A 1 127 ? -18.115 1.452 14.252 1.00 98.62 127 TYR A CA 1
ATOM 930 C C . TYR A 1 127 ? -17.892 0.030 13.737 1.00 98.62 127 TYR A C 1
ATOM 932 O O . TYR A 1 127 ? -16.858 -0.231 13.119 1.00 98.62 127 TYR A O 1
ATOM 940 N N . SER A 1 128 ? -18.870 -0.865 13.894 1.00 98.31 128 SER A N 1
ATOM 941 C CA . SER A 1 128 ? -18.812 -2.202 13.294 1.00 98.31 128 SER A CA 1
ATOM 942 C C . SER A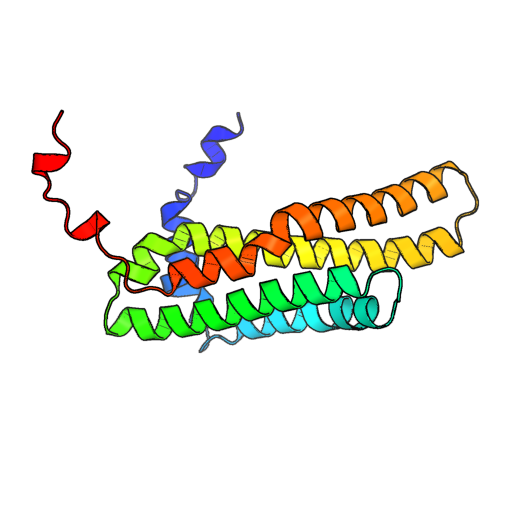 1 128 ? -18.675 -2.121 11.771 1.00 98.31 128 SER A C 1
ATOM 944 O O . SER A 1 128 ? -17.823 -2.796 11.201 1.00 98.31 128 SER A O 1
ATOM 946 N N . GLY A 1 129 ? -19.414 -1.226 11.107 1.00 98.50 129 GLY A N 1
ATOM 947 C CA . GLY A 1 129 ? -19.285 -1.001 9.665 1.00 98.50 129 GLY A CA 1
ATOM 948 C C . GLY A 1 129 ? -17.898 -0.503 9.239 1.00 98.50 129 GLY A C 1
ATOM 949 O O . GLY A 1 129 ? -17.392 -0.912 8.195 1.00 98.50 129 GLY A O 1
ATOM 950 N N . LYS A 1 130 ? -17.239 0.339 10.047 1.00 98.44 130 LYS A N 1
ATOM 951 C CA . LYS A 1 130 ? -15.856 0.780 9.787 1.00 98.44 130 LYS A CA 1
ATOM 952 C C . LYS A 1 130 ? -14.850 -0.362 9.888 1.00 98.44 130 LYS A C 1
ATOM 954 O O . LYS A 1 130 ? -13.949 -0.433 9.052 1.00 98.44 130 LYS A O 1
ATOM 959 N N . ILE A 1 131 ? -15.018 -1.245 10.870 1.00 98.56 131 ILE A N 1
ATOM 960 C CA . ILE A 1 131 ? -14.166 -2.426 11.049 1.00 98.56 131 ILE A CA 1
ATOM 961 C C . ILE A 1 131 ? -14.350 -3.385 9.868 1.00 98.56 131 ILE A C 1
ATOM 963 O O . ILE A 1 131 ? -13.371 -3.748 9.221 1.00 98.56 131 ILE A O 1
ATOM 967 N N . GLU A 1 132 ? -15.590 -3.728 9.515 1.00 98.56 132 GLU A N 1
ATOM 968 C CA . GLU A 1 132 ? -15.862 -4.635 8.391 1.00 98.56 132 GLU A CA 1
ATOM 969 C C . GLU A 1 132 ? -15.441 -4.043 7.039 1.00 98.56 132 GLU A C 1
ATOM 971 O O . GLU A 1 132 ? -14.871 -4.737 6.197 1.00 98.56 132 GLU A O 1
ATOM 976 N N . GLY A 1 133 ? -15.624 -2.735 6.840 1.00 98.62 133 GLY A N 1
ATOM 977 C CA . GLY A 1 133 ? -15.129 -2.043 5.650 1.00 98.62 133 GLY A CA 1
ATOM 978 C C . GLY A 1 133 ? -13.602 -2.093 5.529 1.00 98.62 133 GLY A C 1
ATOM 979 O O . GLY A 1 133 ? -13.082 -2.299 4.432 1.00 98.62 133 GLY A O 1
ATOM 980 N N . ALA A 1 134 ? -12.880 -1.954 6.647 1.00 98.75 134 ALA A N 1
ATOM 981 C CA . ALA A 1 134 ? -11.429 -2.124 6.674 1.00 98.75 134 ALA A CA 1
ATOM 982 C C . ALA A 1 134 ? -11.020 -3.557 6.318 1.00 98.75 134 ALA A C 1
ATOM 984 O O . ALA A 1 134 ? -10.172 -3.738 5.447 1.00 98.75 134 ALA A O 1
ATOM 985 N N . ARG A 1 135 ? -11.670 -4.567 6.909 1.00 98.75 135 ARG A N 1
ATOM 986 C CA . ARG A 1 135 ? -11.424 -5.983 6.593 1.00 98.75 135 ARG A CA 1
ATOM 987 C C . ARG A 1 135 ? -11.623 -6.277 5.115 1.00 98.75 135 ARG A C 1
ATOM 989 O O . ARG A 1 135 ? -10.748 -6.866 4.487 1.00 98.75 135 ARG A O 1
ATOM 996 N N . PHE A 1 136 ? -12.741 -5.833 4.542 1.00 98.75 136 PHE A N 1
ATOM 997 C CA . PHE A 1 136 ? -13.017 -6.029 3.122 1.00 98.75 136 PHE A CA 1
ATOM 998 C C . PHE A 1 136 ? -11.925 -5.407 2.251 1.00 98.75 136 PHE A C 1
ATOM 1000 O O . PHE A 1 136 ? -11.337 -6.102 1.423 1.00 98.75 136 PHE A O 1
ATOM 1007 N N . PHE A 1 137 ? -11.625 -4.119 2.447 1.00 98.88 137 PHE A N 1
ATOM 1008 C CA . PHE A 1 137 ? -10.639 -3.426 1.620 1.00 98.88 137 PHE A CA 1
ATOM 1009 C C . PHE A 1 137 ? -9.255 -4.073 1.743 1.00 98.88 137 PHE A C 1
ATOM 1011 O O . PHE A 1 137 ? -8.607 -4.365 0.739 1.00 98.88 137 PHE A O 1
ATOM 1018 N N . ILE A 1 138 ? -8.814 -4.348 2.970 1.00 98.88 138 ILE A N 1
ATOM 1019 C CA . ILE A 1 138 ? -7.478 -4.883 3.230 1.00 98.88 138 ILE A CA 1
ATOM 1020 C C . ILE A 1 138 ? -7.336 -6.287 2.642 1.00 98.88 138 ILE A C 1
ATOM 1022 O O . ILE A 1 138 ? -6.400 -6.539 1.886 1.00 98.88 138 ILE A O 1
ATOM 1026 N N . ASN A 1 139 ? -8.293 -7.177 2.905 1.00 98.56 139 ASN A N 1
ATOM 1027 C CA . ASN A 1 139 ? -8.209 -8.563 2.450 1.00 98.56 139 ASN A CA 1
ATOM 1028 C C . ASN A 1 139 ? -8.426 -8.700 0.934 1.00 98.56 139 ASN A C 1
ATOM 1030 O O . ASN A 1 139 ? -7.841 -9.582 0.308 1.00 98.56 139 ASN A O 1
ATOM 1034 N N . ARG A 1 140 ? -9.251 -7.838 0.319 1.00 98.31 140 ARG A N 1
ATOM 1035 C CA . ARG A 1 140 ? -9.614 -7.956 -1.105 1.00 98.31 140 ARG A CA 1
ATOM 1036 C C . ARG A 1 140 ? -8.734 -7.142 -2.049 1.00 98.31 140 ARG A C 1
ATOM 1038 O O . ARG A 1 140 ? -8.581 -7.551 -3.205 1.00 98.31 140 ARG A O 1
ATOM 1045 N N . ILE A 1 141 ? -8.232 -5.998 -1.586 1.00 98.56 141 ILE A N 1
ATOM 1046 C CA . ILE A 1 141 ? -7.521 -5.004 -2.399 1.00 98.56 141 ILE A CA 1
ATOM 1047 C C . ILE A 1 141 ? -6.058 -4.925 -1.965 1.00 98.56 141 ILE A C 1
ATOM 1049 O O . ILE A 1 141 ? -5.182 -5.324 -2.733 1.00 98.56 141 ILE A O 1
ATOM 1053 N N . ALA A 1 142 ? -5.785 -4.500 -0.726 1.00 98.44 142 ALA A N 1
ATOM 1054 C CA . ALA A 1 142 ? -4.410 -4.300 -0.256 1.00 98.44 142 ALA A CA 1
ATOM 1055 C C . ALA A 1 142 ? -3.600 -5.610 -0.232 1.00 98.44 142 ALA A C 1
ATOM 1057 O O . ALA A 1 142 ? -2.421 -5.613 -0.576 1.00 98.44 142 ALA A O 1
ATOM 1058 N N . GLY A 1 143 ? -4.237 -6.744 0.075 1.00 98.44 143 GLY A N 1
ATOM 1059 C CA . GLY A 1 143 ? -3.601 -8.065 0.060 1.00 98.44 143 GLY A CA 1
ATOM 1060 C C . GLY A 1 143 ? -3.076 -8.514 -1.308 1.00 98.44 143 GLY A C 1
ATOM 1061 O O . GLY A 1 143 ? -2.214 -9.387 -1.370 1.00 98.44 143 GLY A O 1
ATOM 1062 N N . LEU A 1 144 ? -3.529 -7.903 -2.409 1.00 98.56 144 LEU A N 1
ATOM 1063 C CA . LEU A 1 144 ? -3.011 -8.189 -3.752 1.00 98.56 144 LEU A CA 1
ATOM 1064 C C . LEU A 1 144 ? -1.712 -7.435 -4.063 1.00 98.56 144 LEU A C 1
ATOM 1066 O O . LEU A 1 144 ? -1.005 -7.810 -5.000 1.00 98.56 144 LEU A O 1
ATOM 1070 N N . VAL A 1 145 ? -1.407 -6.370 -3.315 1.00 98.88 145 VAL A N 1
ATOM 1071 C CA . VAL A 1 145 ? -0.297 -5.454 -3.610 1.00 98.88 145 VAL A CA 1
ATOM 1072 C C . VAL A 1 145 ? 1.052 -6.177 -3.691 1.00 98.88 145 VAL A C 1
ATOM 1074 O O . VAL A 1 145 ? 1.714 -6.013 -4.717 1.00 98.88 145 VAL A O 1
ATOM 1077 N N . PRO A 1 146 ? 1.462 -7.020 -2.717 1.00 98.69 146 PRO A N 1
ATOM 1078 C CA . PRO A 1 146 ? 2.763 -7.684 -2.789 1.00 98.69 146 PRO A CA 1
ATOM 1079 C C . PRO A 1 146 ? 2.934 -8.520 -4.062 1.00 98.69 146 PRO A C 1
ATOM 1081 O O . PRO A 1 146 ? 3.931 -8.384 -4.763 1.00 98.69 146 PRO A O 1
ATOM 1084 N N . ALA A 1 147 ? 1.928 -9.320 -4.424 1.00 98.25 147 ALA A N 1
ATOM 1085 C CA . ALA A 1 147 ? 1.992 -10.183 -5.602 1.00 98.25 147 ALA A CA 1
ATOM 1086 C C . ALA A 1 147 ? 2.039 -9.392 -6.921 1.00 98.25 147 ALA A C 1
ATOM 1088 O O . ALA A 1 147 ? 2.761 -9.772 -7.844 1.00 98.25 147 ALA A O 1
ATOM 1089 N N . LYS A 1 148 ? 1.297 -8.278 -7.019 1.00 98.38 148 LYS A N 1
ATOM 1090 C CA . LYS A 1 148 ? 1.375 -7.380 -8.183 1.00 98.38 148 LYS A CA 1
ATOM 1091 C C . LYS A 1 148 ? 2.783 -6.802 -8.323 1.00 98.38 148 LYS A C 1
ATOM 1093 O O . LYS A 1 148 ? 3.362 -6.866 -9.402 1.00 98.38 148 LYS A O 1
ATOM 1098 N N . LEU A 1 149 ? 3.344 -6.296 -7.227 1.00 98.50 149 LEU A N 1
ATOM 1099 C CA . LEU A 1 149 ? 4.670 -5.683 -7.200 1.00 98.50 149 LEU A CA 1
ATOM 1100 C C . LEU A 1 149 ? 5.802 -6.679 -7.495 1.00 98.50 149 LEU A C 1
ATOM 1102 O O . LEU A 1 149 ? 6.752 -6.321 -8.188 1.00 98.50 149 LEU A O 1
ATOM 1106 N N . GLU A 1 150 ? 5.688 -7.935 -7.053 1.00 97.88 150 GLU A N 1
ATOM 1107 C CA . GLU A 1 150 ? 6.622 -9.006 -7.438 1.00 97.88 150 GLU A CA 1
ATOM 1108 C C . GLU A 1 150 ? 6.720 -9.171 -8.959 1.00 97.88 150 GLU A C 1
ATOM 1110 O O . GLU A 1 150 ? 7.813 -9.348 -9.496 1.00 97.88 150 GLU A O 1
ATOM 1115 N N . ASN A 1 151 ? 5.599 -9.066 -9.679 1.00 96.44 151 ASN A N 1
ATOM 1116 C CA . ASN A 1 151 ? 5.614 -9.152 -11.137 1.00 96.44 151 ASN A CA 1
ATOM 1117 C C . ASN A 1 151 ? 6.290 -7.944 -11.788 1.00 96.44 151 ASN A C 1
ATOM 1119 O O . ASN A 1 151 ? 7.022 -8.126 -12.755 1.00 96.44 151 ASN A O 1
ATOM 1123 N N . LEU A 1 152 ? 6.101 -6.738 -11.244 1.00 96.19 152 LEU A N 1
ATOM 1124 C CA . LEU A 1 152 ? 6.686 -5.522 -11.816 1.00 96.19 152 LEU A CA 1
ATOM 1125 C C . LEU A 1 152 ? 8.217 -5.475 -11.714 1.00 96.19 152 LEU A C 1
ATOM 1127 O O . LEU A 1 152 ? 8.861 -4.754 -12.468 1.00 96.19 152 LEU A O 1
ATOM 1131 N N . LYS A 1 153 ? 8.811 -6.228 -10.781 1.00 94.56 153 LYS A N 1
ATOM 1132 C CA . LYS A 1 153 ? 10.270 -6.313 -10.601 1.00 94.56 153 LYS A CA 1
ATOM 1133 C C . LYS A 1 153 ? 10.951 -7.289 -11.570 1.00 94.56 153 LYS A C 1
ATOM 1135 O O . LYS A 1 153 ? 12.180 -7.357 -11.587 1.00 94.56 153 LYS A O 1
ATOM 1140 N N . LYS A 1 154 ? 10.186 -8.074 -12.335 1.00 94.50 154 LYS A N 1
ATOM 1141 C CA . LYS A 1 154 ? 10.730 -9.016 -13.323 1.00 94.50 154 LYS A CA 1
ATOM 1142 C C . LYS A 1 154 ? 11.250 -8.260 -14.539 1.00 94.50 154 LYS A C 1
ATOM 1144 O O . LYS A 1 154 ? 10.733 -7.202 -14.878 1.00 94.50 154 LYS A O 1
ATOM 1149 N N . ASP A 1 155 ? 12.248 -8.823 -15.212 1.00 90.62 155 ASP A N 1
ATOM 1150 C CA . ASP A 1 155 ? 12.762 -8.276 -16.471 1.00 90.62 155 ASP A CA 1
ATOM 1151 C C . ASP A 1 155 ? 11.819 -8.606 -17.640 1.00 90.62 155 ASP A C 1
ATOM 1153 O O . ASP A 1 155 ? 12.127 -9.413 -18.513 1.00 90.62 155 ASP A O 1
ATOM 1157 N N . GLU A 1 156 ? 10.615 -8.038 -17.592 1.00 93.06 156 GLU A N 1
ATOM 1158 C CA . GLU A 1 156 ? 9.570 -8.229 -18.590 1.00 93.06 156 GLU A CA 1
ATOM 1159 C C . GLU A 1 156 ? 9.508 -7.002 -19.504 1.00 93.06 156 GLU A C 1
ATOM 1161 O O . GLU A 1 156 ? 9.033 -5.935 -19.115 1.00 93.06 156 GLU A O 1
ATOM 1166 N N . GLN A 1 157 ? 10.028 -7.152 -20.722 1.00 91.69 157 GLN A N 1
ATOM 1167 C CA . GLN A 1 157 ? 10.109 -6.092 -21.734 1.00 91.69 157 GLN A CA 1
ATOM 1168 C C . GLN A 1 157 ? 9.461 -6.510 -23.060 1.00 91.69 157 GLN A C 1
ATOM 1170 O O . GLN A 1 157 ? 9.652 -5.836 -24.069 1.00 91.69 157 GLN A O 1
ATOM 1175 N N . SER A 1 158 ? 8.693 -7.606 -23.088 1.00 93.50 158 SER A N 1
ATOM 1176 C CA . SER A 1 158 ? 8.100 -8.141 -24.322 1.00 93.50 158 SER A CA 1
ATOM 1177 C C . SER A 1 158 ? 7.309 -7.093 -25.093 1.00 93.50 158 SER A C 1
ATOM 1179 O O . SER A 1 158 ? 7.461 -7.024 -26.306 1.00 93.50 158 SER A O 1
ATOM 1181 N N . ALA A 1 159 ? 6.566 -6.218 -24.407 1.00 91.19 159 ALA A N 1
ATOM 1182 C CA . ALA A 1 159 ? 5.826 -5.123 -25.034 1.00 91.19 159 ALA A CA 1
ATOM 1183 C C . ALA A 1 159 ? 6.718 -4.178 -25.864 1.00 91.19 159 ALA A C 1
ATOM 1185 O O . ALA A 1 159 ? 6.269 -3.670 -26.884 1.00 91.19 159 ALA A O 1
ATOM 1186 N N . MET A 1 160 ? 7.978 -3.978 -25.464 1.00 91.00 160 MET A N 1
ATOM 1187 C CA . MET A 1 160 ? 8.949 -3.154 -26.199 1.00 91.00 160 MET A CA 1
ATOM 1188 C C . MET A 1 160 ? 9.601 -3.893 -27.369 1.00 91.00 160 MET A C 1
ATOM 1190 O O . MET A 1 160 ? 10.182 -3.259 -28.243 1.00 91.00 160 MET A O 1
ATOM 1194 N N . ASN A 1 161 ? 9.528 -5.225 -27.372 1.00 91.75 161 ASN A N 1
ATOM 1195 C CA . ASN A 1 161 ? 10.102 -6.068 -28.416 1.00 91.75 161 ASN A CA 1
ATOM 1196 C C . ASN A 1 161 ? 9.117 -6.326 -29.567 1.00 91.75 161 ASN A C 1
ATOM 1198 O O . ASN A 1 161 ? 9.517 -6.872 -30.595 1.00 91.75 161 ASN A O 1
ATOM 1202 N N . ILE A 1 162 ? 7.835 -5.983 -29.395 1.00 93.38 162 ILE A N 1
ATOM 1203 C CA . ILE A 1 162 ? 6.833 -6.089 -30.457 1.00 93.38 162 ILE A CA 1
ATOM 1204 C C . ILE A 1 162 ? 7.152 -5.022 -31.508 1.00 93.38 162 ILE A C 1
ATOM 1206 O O . ILE A 1 162 ? 7.270 -3.842 -31.179 1.00 93.38 162 ILE A O 1
ATOM 1210 N N . SER A 1 163 ? 7.303 -5.436 -32.768 1.00 94.94 163 SER A N 1
ATOM 1211 C CA . SER A 1 163 ? 7.532 -4.490 -33.860 1.00 94.94 163 SER A CA 1
ATOM 1212 C C . SER A 1 163 ? 6.290 -3.628 -34.091 1.00 94.94 163 SER A C 1
ATOM 1214 O O . SER A 1 163 ? 5.165 -4.069 -33.856 1.00 94.94 163 SER A O 1
ATOM 1216 N N . GLU A 1 164 ? 6.477 -2.396 -34.559 1.00 93.00 164 GLU A N 1
ATOM 1217 C CA . GLU A 1 164 ? 5.363 -1.470 -34.783 1.00 93.00 164 GLU A CA 1
ATOM 1218 C C . GLU A 1 164 ? 4.353 -2.032 -35.798 1.00 93.00 164 GLU A C 1
ATOM 1220 O O . GLU A 1 164 ? 3.143 -1.916 -35.611 1.00 93.00 164 GLU A O 1
ATOM 1225 N N . GLU A 1 165 ? 4.836 -2.748 -36.817 1.00 94.50 165 GLU A N 1
ATOM 1226 C CA . GLU A 1 165 ? 4.006 -3.389 -37.841 1.00 94.50 165 GLU A CA 1
ATOM 1227 C C . GLU A 1 165 ? 3.071 -4.455 -37.262 1.00 94.50 165 GLU A C 1
ATOM 1229 O O . GLU A 1 165 ? 1.993 -4.681 -37.806 1.00 94.50 165 GLU A O 1
ATOM 1234 N N . ALA A 1 166 ? 3.443 -5.096 -36.150 1.00 94.38 166 ALA A N 1
ATOM 1235 C CA . ALA A 1 166 ? 2.601 -6.096 -35.502 1.00 94.38 166 ALA A CA 1
ATOM 1236 C C . ALA A 1 166 ? 1.368 -5.489 -34.798 1.00 94.38 166 ALA A C 1
ATOM 1238 O O . ALA A 1 166 ? 0.465 -6.234 -34.419 1.00 94.38 166 ALA A O 1
ATOM 1239 N N . PHE A 1 167 ? 1.305 -4.159 -34.636 1.00 90.69 167 PHE A N 1
ATOM 1240 C CA . PHE A 1 167 ? 0.139 -3.443 -34.101 1.00 90.69 167 PHE A CA 1
ATOM 1241 C C . PHE A 1 167 ? -0.792 -2.885 -35.185 1.00 90.69 167 PHE A C 1
ATOM 1243 O O . PHE A 1 167 ? -1.890 -2.428 -34.858 1.00 90.69 167 PHE A O 1
ATOM 1250 N N . ALA A 1 168 ? -0.381 -2.908 -36.455 1.00 83.25 168 ALA A N 1
ATOM 1251 C CA . ALA A 1 168 ? -1.208 -2.453 -37.562 1.00 83.25 168 ALA A CA 1
ATOM 1252 C C . ALA A 1 168 ? -2.261 -3.522 -37.908 1.00 83.25 168 ALA A C 1
ATOM 1254 O O . ALA A 1 168 ? -1.956 -4.533 -38.541 1.00 83.25 168 ALA A O 1
ATOM 1255 N N . VAL A 1 169 ? -3.506 -3.283 -37.485 1.00 63.28 169 VAL A N 1
ATOM 1256 C CA . VAL A 1 169 ? -4.721 -3.923 -38.019 1.00 63.28 169 VAL A CA 1
ATOM 1257 C C . VAL A 1 169 ? -5.555 -2.861 -38.714 1.00 63.28 169 VAL A C 1
ATOM 1259 O O . VAL A 1 169 ? -5.750 -1.788 -38.098 1.00 63.28 169 VAL A O 1
#

Radius of gyration: 19.2 Å; Cα contacts (8 Å, |Δi|>4): 158; chains: 1; bounding box: 48×29×62 Å

Nearest PDB structures (foldseek):
  6ksb-assembly1_A  TM=9.031E-01  e=1.233E-06  Mycolicibacterium smegmatis
  6kpt-assembly1_A  TM=9.137E-01  e=2.991E-06  Mycolicibacterium smegmatis
  6kri-assembly1_B  TM=8.998E-01  e=2.369E-06  Mycolicibacterium smegmatis
  6kse-assembly1_A  TM=9.009E-01  e=2.855E-06  Mycobacterium tuberculosis
  6ijc-assembly1_B  TM=9.276E-01  e=5.146E-05  Roseovarius nubinhibens ISM

Secondary structure (DSSP, 8-state):
-GGGGGTTTS-HHHHHHHIIIIITTGGGGHHHHHHHHHHHHHHHHHHTSTTTHHHHHHHHHHHHHHHHHHHHHHHHTTT-THHHHHTHHHHHHHHHHHHHHHHHHHHHHHHHHHHHT--SHHHHHHHHHHHHHHHHHHHHTGGGHHHHHHHHTS---HHHHS-GGGG--

Mean predicted aligned error: 3.26 Å